Protein AF-A0AAW1L5I7-F1 (afdb_monomer_lite)

Structure (mmCIF, N/CA/C/O backbone):
data_AF-A0AAW1L5I7-F1
#
_entry.id   AF-A0AAW1L5I7-F1
#
loop_
_atom_site.group_PDB
_atom_site.id
_atom_site.type_symbol
_atom_site.label_atom_id
_atom_site.label_alt_id
_atom_site.label_comp_id
_atom_site.label_asym_id
_atom_site.label_entity_id
_atom_site.label_seq_id
_atom_site.pdbx_PDB_ins_code
_atom_site.Cartn_x
_atom_site.Cartn_y
_atom_site.Cartn_z
_atom_site.occupancy
_atom_site.B_iso_or_equiv
_atom_site.auth_seq_id
_atom_site.auth_comp_id
_atom_site.auth_asym_id
_atom_site.auth_atom_id
_atom_site.pdbx_PDB_model_num
ATOM 1 N N . MET A 1 1 ? 17.742 6.644 -29.472 1.00 55.00 1 MET A N 1
ATOM 2 C CA . MET A 1 1 ? 16.909 7.026 -28.309 1.00 55.00 1 MET A CA 1
ATOM 3 C C . MET A 1 1 ? 16.082 5.802 -27.928 1.00 55.00 1 MET A C 1
ATOM 5 O O . MET A 1 1 ? 15.570 5.168 -28.842 1.00 55.00 1 MET A O 1
ATOM 9 N N . ARG A 1 2 ? 16.038 5.381 -26.654 1.00 72.94 2 ARG A N 1
ATOM 10 C CA . ARG A 1 2 ? 15.173 4.251 -26.253 1.00 72.94 2 ARG A CA 1
ATOM 11 C C . ARG A 1 2 ? 13.709 4.679 -26.380 1.00 72.94 2 ARG A C 1
ATOM 13 O O . ARG A 1 2 ? 13.406 5.834 -26.092 1.00 72.94 2 ARG A O 1
ATOM 20 N N . SER A 1 3 ? 12.834 3.776 -26.816 1.00 79.62 3 SER A N 1
ATOM 21 C CA . SER A 1 3 ? 11.393 4.026 -26.816 1.00 79.62 3 SER A CA 1
ATOM 22 C C . SER A 1 3 ? 10.909 4.258 -25.386 1.00 79.62 3 SER A C 1
ATOM 24 O O . SER A 1 3 ? 11.374 3.596 -24.454 1.00 79.62 3 SER A O 1
ATOM 26 N N . ALA A 1 4 ? 9.993 5.210 -25.214 1.00 89.06 4 ALA A N 1
ATOM 27 C CA . ALA A 1 4 ? 9.324 5.403 -23.937 1.00 89.06 4 ALA A CA 1
ATOM 28 C C . ALA A 1 4 ? 8.555 4.128 -23.558 1.00 89.06 4 ALA A C 1
ATOM 30 O O . ALA A 1 4 ? 7.997 3.455 -24.425 1.00 89.06 4 ALA A O 1
ATOM 31 N N . ILE A 1 5 ? 8.539 3.806 -22.266 1.00 91.81 5 ILE A N 1
ATOM 32 C CA . ILE A 1 5 ? 7.753 2.689 -21.732 1.00 91.81 5 ILE A CA 1
ATOM 33 C C . ILE A 1 5 ? 6.280 3.077 -21.838 1.00 91.81 5 ILE A C 1
ATOM 35 O O . ILE A 1 5 ? 5.898 4.171 -21.412 1.00 91.81 5 ILE A O 1
ATOM 39 N N . SER A 1 6 ? 5.458 2.200 -22.408 1.00 95.19 6 SER A N 1
ATOM 40 C CA . SER A 1 6 ? 4.041 2.493 -22.610 1.00 95.19 6 SER A CA 1
ATOM 41 C C . SER A 1 6 ? 3.288 2.607 -21.280 1.00 95.19 6 SER A C 1
ATOM 43 O O . SER A 1 6 ? 3.658 2.001 -20.273 1.00 95.19 6 SER A O 1
ATOM 45 N N . VAL A 1 7 ? 2.179 3.353 -21.272 1.00 95.25 7 VAL A N 1
ATOM 46 C CA . VAL A 1 7 ? 1.312 3.469 -20.083 1.00 95.25 7 VAL A CA 1
ATOM 47 C C . VAL A 1 7 ? 0.799 2.093 -19.636 1.00 95.25 7 VAL A C 1
ATOM 49 O O . VAL A 1 7 ? 0.745 1.818 -18.440 1.00 95.25 7 VAL A O 1
ATOM 52 N N . GLY A 1 8 ? 0.494 1.205 -20.589 1.00 96.25 8 GLY A N 1
ATOM 53 C CA . GLY A 1 8 ? 0.064 -0.165 -20.303 1.00 96.25 8 GLY A CA 1
ATOM 54 C C . GLY A 1 8 ? 1.132 -0.988 -19.580 1.00 96.25 8 GLY A C 1
ATOM 55 O O . GLY A 1 8 ? 0.829 -1.645 -18.588 1.00 96.25 8 GLY A O 1
ATOM 56 N N . GLU A 1 9 ? 2.394 -0.906 -20.008 1.00 95.75 9 GLU A N 1
ATOM 57 C CA . GLU A 1 9 ? 3.507 -1.594 -19.336 1.00 95.75 9 GLU A CA 1
ATOM 58 C C . GLU A 1 9 ? 3.766 -1.037 -17.934 1.00 95.75 9 GLU A C 1
ATOM 60 O O . GLU A 1 9 ? 4.005 -1.805 -17.001 1.00 95.75 9 GLU A O 1
ATOM 65 N N . ARG A 1 10 ? 3.670 0.289 -17.765 1.00 97.12 10 ARG A N 1
ATOM 66 C CA . ARG A 1 10 ? 3.803 0.958 -16.460 1.00 97.12 10 ARG A CA 1
ATOM 67 C C . ARG A 1 10 ? 2.731 0.496 -15.472 1.00 97.12 10 ARG A C 1
ATOM 69 O O . ARG A 1 10 ? 3.030 0.200 -14.314 1.00 97.12 10 ARG A O 1
ATOM 76 N N . LEU A 1 11 ? 1.490 0.376 -15.940 1.00 97.25 11 LEU A N 1
ATOM 77 C CA . LEU A 1 11 ? 0.401 -0.162 -15.134 1.00 97.25 11 LEU A CA 1
ATOM 78 C C . LEU A 1 11 ? 0.628 -1.647 -14.817 1.00 97.25 11 LEU A C 1
ATOM 80 O O . LEU A 1 11 ? 0.512 -2.047 -13.662 1.00 97.25 11 LEU A O 1
ATOM 84 N N . ALA A 1 12 ? 1.015 -2.455 -15.807 1.00 97.25 12 ALA A N 1
ATOM 85 C CA . ALA A 1 12 ? 1.231 -3.890 -15.632 1.00 97.25 12 ALA A CA 1
ATOM 86 C C . ALA A 1 12 ? 2.331 -4.210 -14.606 1.00 97.25 12 ALA A C 1
ATOM 88 O O . ALA A 1 12 ? 2.128 -5.070 -13.745 1.00 97.25 12 ALA A O 1
ATOM 89 N N . VAL A 1 13 ? 3.473 -3.507 -14.646 1.00 97.25 13 VAL A N 1
ATOM 90 C CA . VAL A 1 13 ? 4.545 -3.704 -13.653 1.00 97.25 13 VAL A CA 1
A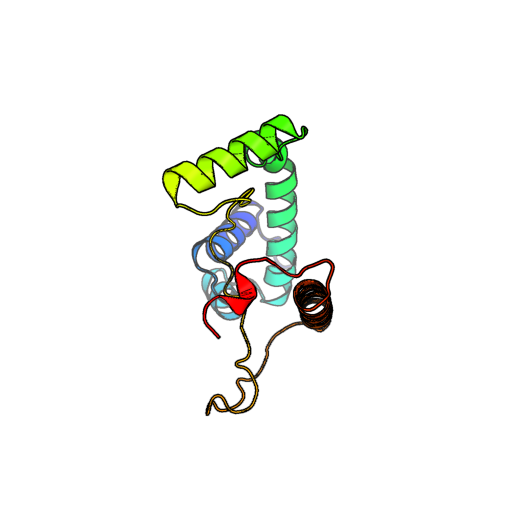TOM 91 C C . VAL A 1 13 ? 4.096 -3.299 -12.249 1.00 97.25 13 VAL A C 1
ATOM 93 O O . VAL A 1 13 ? 4.412 -3.995 -11.285 1.00 97.25 13 VAL A O 1
ATOM 96 N N . THR A 1 14 ? 3.300 -2.233 -12.135 1.00 97.19 14 THR A N 1
ATOM 97 C CA . THR A 1 14 ? 2.762 -1.758 -10.853 1.00 97.19 14 THR A CA 1
ATOM 98 C C . THR A 1 14 ? 1.775 -2.758 -10.262 1.00 97.19 14 THR A C 1
ATOM 100 O O . THR A 1 14 ? 1.922 -3.159 -9.112 1.00 97.19 14 THR A O 1
ATOM 103 N N . LEU A 1 15 ? 0.815 -3.242 -11.053 1.00 96.56 15 LEU A N 1
ATOM 104 C CA . LEU A 1 15 ? -0.140 -4.256 -10.603 1.00 96.56 15 LEU A CA 1
ATOM 105 C C . LEU A 1 15 ? 0.560 -5.563 -10.225 1.00 96.56 15 LEU A C 1
ATOM 107 O O . LEU A 1 15 ? 0.215 -6.175 -9.216 1.00 96.56 15 LEU A O 1
ATOM 111 N N . ARG A 1 16 ? 1.581 -5.974 -10.990 1.00 96.81 16 ARG A N 1
ATOM 112 C CA . ARG A 1 16 ? 2.385 -7.150 -10.647 1.00 96.81 16 ARG A CA 1
ATOM 113 C C . ARG A 1 16 ? 3.100 -6.968 -9.310 1.00 96.81 16 ARG A C 1
ATOM 115 O O . ARG A 1 16 ? 3.094 -7.898 -8.512 1.00 96.81 16 ARG A O 1
ATOM 122 N N . PHE A 1 17 ? 3.684 -5.796 -9.064 1.00 95.50 17 PHE A N 1
ATOM 123 C CA . PHE A 1 17 ? 4.311 -5.475 -7.784 1.00 95.50 17 PHE A CA 1
ATOM 124 C C . PHE A 1 17 ? 3.310 -5.546 -6.626 1.00 95.50 17 PHE A C 1
ATOM 126 O O . PHE A 1 17 ? 3.570 -6.243 -5.650 1.00 95.50 17 PHE A O 1
ATOM 133 N N . LEU A 1 18 ? 2.156 -4.884 -6.755 1.00 93.19 18 LEU A N 1
ATOM 134 C CA . LEU A 1 18 ? 1.127 -4.841 -5.711 1.00 93.19 18 LEU A CA 1
ATOM 135 C C . LEU A 1 18 ? 0.548 -6.227 -5.398 1.00 93.19 18 LEU A C 1
ATOM 137 O O . LEU A 1 18 ? 0.317 -6.543 -4.237 1.00 93.19 18 LEU A O 1
ATOM 141 N N . ALA A 1 19 ? 0.347 -7.067 -6.415 1.00 93.12 19 ALA A N 1
ATOM 142 C CA . ALA A 1 19 ? -0.253 -8.386 -6.239 1.00 93.12 19 ALA A CA 1
ATOM 143 C C . ALA A 1 19 ? 0.682 -9.416 -5.581 1.00 93.12 19 ALA A C 1
ATOM 145 O O . ALA A 1 19 ? 0.196 -10.349 -4.948 1.00 93.12 19 ALA A O 1
ATOM 146 N N . SER A 1 20 ? 2.005 -9.303 -5.759 1.00 90.75 20 SER A N 1
ATOM 147 C CA . SER A 1 20 ? 2.951 -10.329 -5.289 1.00 90.75 20 SER A CA 1
ATOM 148 C C . SER A 1 20 ? 4.016 -9.842 -4.308 1.00 90.75 20 SER A C 1
ATOM 150 O O . SER A 1 20 ? 4.752 -10.674 -3.784 1.00 90.75 20 SER A O 1
ATOM 152 N N . GLY A 1 21 ? 4.167 -8.531 -4.101 1.00 88.31 21 GLY A N 1
ATOM 153 C CA . GLY A 1 21 ? 5.244 -7.962 -3.282 1.00 88.31 21 GLY A CA 1
ATOM 154 C C . GLY A 1 21 ? 6.650 -8.277 -3.812 1.00 88.31 21 GLY A C 1
ATOM 155 O O . GLY A 1 21 ? 7.597 -8.381 -3.035 1.00 88.31 21 GLY A O 1
ATOM 156 N N . ASP A 1 22 ? 6.791 -8.491 -5.126 1.00 90.00 22 ASP A N 1
ATOM 157 C CA . ASP A 1 22 ? 8.064 -8.912 -5.722 1.00 90.00 22 ASP A CA 1
ATOM 158 C C . ASP A 1 22 ? 9.116 -7.793 -5.646 1.00 90.00 22 ASP A C 1
ATOM 160 O O . ASP A 1 22 ? 8.815 -6.601 -5.648 1.00 90.00 22 ASP A O 1
ATOM 164 N N . SER A 1 23 ? 10.390 -8.166 -5.617 1.00 93.56 23 SER A N 1
ATOM 165 C CA . SER A 1 23 ? 11.480 -7.197 -5.607 1.00 93.56 23 SER A CA 1
ATOM 166 C C . SER A 1 23 ? 11.598 -6.468 -6.950 1.00 93.56 23 SER A C 1
ATOM 168 O O . SER A 1 23 ? 11.459 -7.063 -8.023 1.00 93.56 23 SER A O 1
ATOM 170 N N . TYR A 1 24 ? 12.018 -5.198 -6.924 1.00 94.44 24 TYR A N 1
ATOM 171 C CA . TYR A 1 24 ? 12.321 -4.443 -8.152 1.00 94.44 24 TYR A CA 1
ATOM 172 C C . TYR A 1 24 ? 13.368 -5.138 -9.028 1.00 94.44 24 TYR A C 1
ATOM 174 O O . TYR A 1 24 ? 13.371 -4.984 -10.247 1.00 94.44 24 TYR A O 1
ATOM 182 N N . ARG A 1 25 ? 14.263 -5.932 -8.423 1.00 95.00 25 ARG A N 1
ATOM 183 C CA . ARG A 1 25 ? 15.252 -6.724 -9.159 1.00 95.00 25 ARG A CA 1
ATOM 184 C C . ARG A 1 25 ? 14.599 -7.799 -10.018 1.00 95.00 25 ARG A C 1
ATOM 186 O O . ARG A 1 25 ? 14.953 -7.906 -11.186 1.00 95.00 25 ARG A O 1
ATOM 193 N N . SER A 1 26 ? 13.671 -8.561 -9.455 1.00 95.12 26 SER A N 1
ATOM 194 C CA . SER A 1 26 ? 12.928 -9.585 -10.194 1.00 95.12 26 SER A CA 1
ATOM 195 C C . SER A 1 26 ? 12.080 -8.955 -11.301 1.00 95.12 26 SER A C 1
ATOM 197 O O . SER A 1 26 ? 12.195 -9.335 -12.468 1.00 95.12 26 SER A O 1
ATOM 199 N N . LEU A 1 27 ? 11.338 -7.891 -10.973 1.00 95.69 27 LEU A N 1
ATOM 200 C CA . LEU A 1 27 ? 10.520 -7.154 -11.941 1.00 95.69 27 LEU A CA 1
ATOM 201 C C . LEU A 1 27 ? 11.347 -6.584 -13.097 1.00 95.69 27 LEU A C 1
ATOM 203 O O . LEU A 1 27 ? 10.896 -6.591 -14.241 1.00 95.69 27 LEU A O 1
ATOM 207 N N . SER A 1 28 ? 12.580 -6.152 -12.822 1.00 96.44 28 SER A N 1
ATOM 208 C CA . SER A 1 28 ? 13.498 -5.664 -13.849 1.00 96.44 28 SER A CA 1
ATOM 209 C C . SER A 1 28 ? 13.841 -6.730 -14.890 1.00 96.44 28 SER A C 1
ATOM 211 O O . SER A 1 28 ? 13.889 -6.429 -16.083 1.00 96.44 28 SER A O 1
ATOM 213 N N . TYR A 1 29 ? 14.019 -7.986 -14.471 1.00 96.06 29 TYR A N 1
ATOM 214 C CA . TYR A 1 29 ? 14.230 -9.094 -15.404 1.00 96.06 29 TYR A CA 1
ATOM 215 C C . TYR A 1 29 ? 12.954 -9.471 -16.161 1.00 96.06 29 TYR A C 1
ATOM 217 O O . TYR A 1 29 ? 13.036 -9.766 -17.353 1.00 96.06 29 TYR A O 1
ATOM 225 N N . LEU A 1 30 ? 11.797 -9.433 -15.493 1.00 95.56 30 LEU A N 1
ATOM 226 C CA . LEU A 1 30 ? 10.509 -9.824 -16.069 1.00 95.56 30 LEU A CA 1
ATOM 227 C C . LEU A 1 30 ? 10.034 -8.842 -17.150 1.00 95.56 30 LEU A C 1
ATOM 229 O O . LEU A 1 30 ? 9.720 -9.253 -18.262 1.00 95.56 30 LEU A O 1
ATOM 233 N N . PHE A 1 31 ? 10.030 -7.546 -16.836 1.00 94.00 31 PHE A N 1
ATOM 234 C CA . PHE A 1 31 ? 9.536 -6.489 -17.724 1.00 94.00 31 PHE A CA 1
ATOM 235 C C . PHE A 1 31 ? 10.635 -5.851 -18.582 1.00 94.00 31 PHE A C 1
ATOM 237 O O . PHE A 1 31 ? 10.345 -5.007 -19.420 1.00 94.00 31 PHE A O 1
ATOM 244 N N . ARG A 1 32 ? 11.906 -6.234 -18.383 1.00 94.88 32 ARG A N 1
ATOM 245 C CA . ARG A 1 32 ? 13.078 -5.650 -19.070 1.00 94.88 32 ARG A CA 1
ATOM 246 C C . ARG A 1 32 ? 13.230 -4.136 -18.854 1.00 94.88 32 ARG A C 1
ATOM 248 O O . ARG A 1 32 ? 13.849 -3.447 -19.664 1.00 94.88 32 ARG A O 1
ATOM 255 N N . ILE A 1 33 ? 12.731 -3.632 -17.725 1.00 94.81 33 ILE A N 1
ATOM 256 C CA . ILE A 1 33 ? 12.831 -2.226 -17.310 1.00 94.81 33 ILE A CA 1
ATOM 257 C C . ILE A 1 33 ? 13.917 -2.097 -16.227 1.00 94.81 33 ILE A C 1
ATOM 259 O O . ILE A 1 33 ? 13.956 -2.919 -15.311 1.00 94.81 33 ILE A O 1
ATOM 263 N N . PRO A 1 34 ? 14.817 -1.097 -16.269 1.00 95.50 34 PRO A N 1
ATOM 264 C CA . PRO A 1 34 ? 15.796 -0.881 -15.202 1.00 95.50 34 PRO A CA 1
ATOM 265 C C . PRO A 1 34 ? 15.141 -0.651 -13.834 1.00 95.50 34 PRO A C 1
ATOM 267 O O . PRO A 1 34 ? 14.114 0.016 -13.734 1.00 95.50 34 PRO A O 1
ATOM 270 N N . ARG A 1 35 ? 15.772 -1.145 -12.760 1.00 96.38 35 ARG A N 1
ATOM 271 C CA . ARG A 1 35 ? 15.268 -1.001 -11.378 1.00 96.38 35 ARG A CA 1
ATOM 272 C C . ARG A 1 35 ? 14.987 0.451 -10.989 1.00 96.38 35 ARG A C 1
ATOM 274 O O . ARG A 1 35 ? 13.992 0.699 -10.327 1.00 96.38 35 ARG A O 1
ATOM 281 N N . GLN A 1 36 ? 15.849 1.372 -11.416 1.00 96.00 36 GLN A N 1
ATOM 282 C CA . GLN A 1 36 ? 15.718 2.809 -11.165 1.00 96.00 36 GLN A CA 1
ATOM 283 C C . GLN A 1 36 ? 14.427 3.365 -11.774 1.00 96.00 36 GLN A C 1
ATOM 285 O O . GLN A 1 36 ? 13.678 4.080 -11.123 1.00 96.00 36 GLN A O 1
ATOM 290 N N . THR A 1 37 ? 14.112 2.963 -13.003 1.00 95.75 37 THR A N 1
ATOM 291 C CA . THR A 1 37 ? 12.880 3.389 -13.667 1.00 95.75 37 THR A CA 1
ATOM 292 C C . THR A 1 37 ? 11.653 2.738 -13.028 1.00 95.75 37 THR A C 1
ATOM 294 O O . THR A 1 37 ? 10.637 3.394 -12.851 1.00 95.75 37 THR A O 1
ATOM 297 N N . ILE A 1 38 ? 11.739 1.467 -12.615 1.00 96.38 38 ILE A N 1
ATOM 298 C CA . ILE A 1 38 ? 10.654 0.801 -11.871 1.00 96.38 38 ILE A CA 1
ATOM 299 C C . ILE A 1 38 ? 10.369 1.521 -10.545 1.00 96.38 38 ILE A C 1
ATOM 301 O O . ILE A 1 38 ? 9.202 1.698 -10.199 1.00 96.38 38 ILE A O 1
ATOM 305 N N . SER A 1 39 ? 11.408 1.964 -9.824 1.00 96.31 39 SER A N 1
ATOM 306 C CA . SER A 1 39 ? 11.236 2.681 -8.555 1.00 96.31 39 SER A CA 1
ATOM 307 C C . SER A 1 39 ? 10.564 4.046 -8.696 1.00 96.31 39 SER A C 1
ATOM 309 O O . SER A 1 39 ? 10.037 4.536 -7.707 1.00 96.31 39 SER A O 1
ATOM 311 N N . GLU A 1 40 ? 10.553 4.634 -9.893 1.00 96.69 40 GLU A N 1
ATOM 312 C CA . GLU A 1 40 ? 9.808 5.864 -10.202 1.00 96.69 40 GLU A CA 1
ATOM 313 C C . GLU A 1 40 ? 8.393 5.540 -10.708 1.00 96.69 40 GLU A C 1
ATOM 315 O O . GLU A 1 40 ? 7.411 6.115 -10.246 1.00 96.69 40 GLU A O 1
ATOM 320 N N . ILE A 1 41 ? 8.268 4.549 -11.603 1.00 96.75 41 ILE A N 1
ATOM 321 C CA . ILE A 1 41 ? 6.987 4.142 -12.197 1.00 96.75 41 ILE A CA 1
ATOM 322 C C . ILE A 1 41 ? 5.975 3.716 -11.133 1.00 96.75 41 ILE A C 1
ATOM 324 O O . ILE A 1 41 ? 4.820 4.133 -11.205 1.00 96.75 41 ILE A O 1
ATOM 328 N N . ILE A 1 42 ? 6.385 2.865 -10.187 1.00 96.38 42 ILE A N 1
ATOM 329 C CA . ILE A 1 42 ? 5.457 2.257 -9.225 1.00 96.38 42 ILE A CA 1
ATOM 330 C C . ILE A 1 42 ? 4.790 3.327 -8.346 1.00 96.38 42 ILE A C 1
ATOM 332 O O . ILE A 1 42 ? 3.559 3.367 -8.338 1.00 96.38 42 ILE A O 1
ATOM 336 N N . PRO A 1 43 ? 5.526 4.223 -7.654 1.00 96.88 43 PRO A N 1
ATOM 337 C CA . PRO A 1 43 ? 4.908 5.296 -6.877 1.00 96.88 43 PRO A CA 1
ATOM 338 C C . PRO A 1 43 ? 4.008 6.209 -7.714 1.00 96.88 43 PRO A C 1
ATOM 340 O O . PRO A 1 43 ? 2.899 6.513 -7.284 1.00 96.88 43 PRO A O 1
ATOM 343 N N . GLU A 1 44 ? 4.435 6.599 -8.920 1.00 97.19 44 GLU A N 1
ATOM 344 C CA . GLU A 1 44 ? 3.635 7.456 -9.808 1.00 97.19 44 GLU A CA 1
ATOM 345 C C . GLU A 1 44 ? 2.307 6.797 -10.207 1.00 97.19 44 GLU A C 1
ATOM 347 O O . GLU A 1 44 ? 1.250 7.433 -10.182 1.00 97.19 44 GLU A O 1
ATOM 352 N N . CYS A 1 45 ? 2.339 5.508 -10.554 1.00 97.06 45 CYS A N 1
ATOM 353 C CA . CYS A 1 45 ? 1.136 4.754 -10.885 1.00 97.06 45 CYS A CA 1
ATOM 354 C C . CYS A 1 45 ? 0.237 4.548 -9.658 1.00 97.06 45 CYS A C 1
ATOM 356 O O . CYS A 1 45 ? -0.976 4.711 -9.776 1.00 97.06 45 CYS A O 1
ATOM 358 N N . CYS A 1 46 ? 0.802 4.237 -8.488 1.00 96.25 46 CYS A N 1
ATOM 359 C CA . CYS A 1 46 ? 0.043 4.116 -7.242 1.00 96.25 46 CYS A CA 1
ATOM 360 C C . CYS A 1 46 ? -0.664 5.427 -6.875 1.00 96.25 46 CYS A C 1
ATOM 362 O O . CYS A 1 46 ? -1.841 5.402 -6.527 1.00 96.25 46 CYS A O 1
ATOM 364 N N . GLU A 1 47 ? 0.015 6.566 -7.010 1.00 96.00 47 GLU A N 1
ATOM 365 C CA . GLU A 1 47 ? -0.559 7.890 -6.757 1.00 96.00 47 GLU A CA 1
ATOM 366 C C . GLU A 1 47 ? -1.726 8.195 -7.709 1.00 96.00 47 GLU A C 1
ATOM 368 O O . GLU A 1 47 ? -2.771 8.699 -7.292 1.00 96.00 47 GLU A O 1
ATOM 373 N N . ALA A 1 48 ? -1.583 7.855 -8.993 1.00 95.88 48 ALA A N 1
ATOM 374 C CA . ALA A 1 48 ? -2.654 8.017 -9.972 1.00 95.88 48 ALA A CA 1
ATOM 375 C C . ALA A 1 48 ? -3.867 7.126 -9.653 1.00 95.88 48 ALA A C 1
ATOM 377 O O . ALA A 1 48 ? -5.005 7.597 -9.696 1.00 95.88 48 ALA A O 1
ATOM 378 N N . ILE A 1 49 ? -3.629 5.861 -9.290 1.00 94.75 49 ILE A N 1
ATOM 379 C CA . ILE A 1 49 ? -4.679 4.921 -8.871 1.00 94.75 49 ILE A CA 1
ATOM 380 C C . ILE A 1 49 ? -5.391 5.452 -7.624 1.00 94.75 49 ILE A C 1
ATOM 382 O O . ILE A 1 49 ? -6.619 5.498 -7.594 1.00 94.75 49 ILE A O 1
ATOM 386 N N . TYR A 1 50 ? -4.637 5.903 -6.621 1.00 93.62 50 TYR A N 1
ATOM 387 C CA . TYR A 1 50 ? -5.185 6.455 -5.387 1.00 93.62 50 TYR A CA 1
ATOM 388 C C . TYR A 1 50 ? -6.080 7.665 -5.660 1.00 93.62 50 TYR A C 1
ATOM 390 O O . TYR A 1 50 ? -7.225 7.688 -5.219 1.00 93.62 50 TYR A O 1
ATOM 398 N N . LYS A 1 51 ? -5.615 8.642 -6.448 1.00 94.00 51 LYS A N 1
ATOM 399 C CA . LYS A 1 51 ? -6.408 9.838 -6.783 1.00 94.00 51 LYS A CA 1
ATOM 400 C C . LYS A 1 51 ? -7.735 9.514 -7.462 1.00 94.00 51 LYS A C 1
ATOM 402 O O . LYS A 1 51 ? -8.714 10.212 -7.219 1.00 94.00 51 LYS A O 1
ATOM 407 N N . LEU A 1 52 ? -7.762 8.480 -8.301 1.00 93.62 52 LEU A N 1
ATOM 408 C CA . LEU A 1 52 ? -8.965 8.075 -9.025 1.00 93.62 52 LEU A CA 1
ATOM 409 C C . LEU A 1 52 ? -9.916 7.240 -8.163 1.00 93.62 52 LEU A C 1
ATOM 411 O O . LEU A 1 52 ? -11.120 7.455 -8.219 1.00 93.62 52 LEU A O 1
ATOM 415 N N . LEU A 1 53 ? -9.391 6.304 -7.369 1.00 92.81 53 LEU A N 1
ATOM 416 C CA . LEU A 1 53 ? -10.210 5.312 -6.665 1.00 92.81 53 LEU A CA 1
ATOM 417 C C . LEU A 1 53 ? -10.541 5.683 -5.218 1.00 92.81 53 LEU A C 1
ATOM 419 O O . LEU A 1 53 ? -11.507 5.155 -4.674 1.00 92.81 53 LEU A O 1
ATOM 423 N N . LYS A 1 54 ? -9.783 6.587 -4.581 1.00 89.94 54 LYS A N 1
ATOM 424 C CA . LYS A 1 54 ? -9.972 6.943 -3.163 1.00 89.94 54 LYS A CA 1
ATOM 425 C C . LYS A 1 54 ? -11.420 7.308 -2.851 1.00 89.94 54 LYS A C 1
ATOM 427 O O . LYS A 1 54 ? -11.952 6.855 -1.848 1.00 89.94 54 LYS A O 1
ATOM 432 N N . ARG A 1 55 ? -12.050 8.125 -3.697 1.00 86.88 55 ARG A N 1
ATOM 433 C CA . ARG A 1 55 ? -13.408 8.615 -3.439 1.00 86.88 55 ARG A CA 1
ATOM 434 C C . ARG A 1 55 ? -14.442 7.489 -3.442 1.00 86.88 55 ARG A C 1
ATOM 436 O O . ARG A 1 55 ? -15.354 7.529 -2.635 1.00 86.88 55 ARG A O 1
ATOM 443 N N . ASP A 1 56 ? -14.289 6.519 -4.335 1.00 89.81 56 ASP A N 1
ATOM 444 C CA . ASP A 1 56 ? -15.312 5.498 -4.560 1.00 89.81 56 ASP A CA 1
ATOM 445 C C . ASP A 1 56 ? -15.093 4.245 -3.681 1.00 89.81 56 ASP A C 1
ATOM 447 O O . ASP A 1 56 ? -16.025 3.474 -3.477 1.00 89.81 56 ASP A O 1
ATOM 451 N N . TYR A 1 57 ? -13.874 4.031 -3.157 1.00 86.38 57 TYR A N 1
ATOM 452 C CA . TYR A 1 57 ? -13.503 2.806 -2.423 1.00 86.38 57 TYR A CA 1
ATOM 453 C C . TYR A 1 57 ? -12.872 3.030 -1.039 1.00 86.38 57 TYR A C 1
ATOM 455 O O . TYR A 1 57 ? -12.704 2.068 -0.293 1.00 86.38 57 TYR A O 1
ATOM 463 N N . MET A 1 58 ? -12.482 4.258 -0.684 1.00 81.69 58 MET A N 1
ATOM 464 C CA . MET A 1 58 ? -11.864 4.589 0.610 1.00 81.69 58 MET A CA 1
ATOM 465 C C . MET A 1 58 ? -12.651 5.698 1.313 1.00 81.69 58 MET A C 1
ATOM 467 O O . MET A 1 58 ? -12.138 6.794 1.554 1.00 81.69 58 MET A O 1
ATOM 471 N N . GLU A 1 59 ? -13.909 5.411 1.642 1.00 79.56 59 GLU A N 1
ATOM 472 C CA . GLU A 1 59 ? -14.698 6.280 2.510 1.00 79.56 59 GLU A CA 1
ATOM 473 C C . GLU A 1 59 ? -14.199 6.162 3.952 1.00 79.56 59 GLU A C 1
ATOM 475 O O . GLU A 1 59 ? -14.166 5.081 4.541 1.00 79.56 59 GLU A O 1
ATOM 480 N N . VAL A 1 60 ? -13.785 7.295 4.516 1.00 81.75 60 VAL A N 1
ATOM 481 C CA . VAL A 1 60 ? -13.441 7.399 5.934 1.00 81.75 60 VAL A CA 1
ATOM 482 C C . VAL A 1 60 ? -14.684 7.892 6.670 1.00 81.75 60 VAL A C 1
ATOM 484 O O . VAL A 1 60 ? -15.266 8.892 6.235 1.00 81.75 60 VAL A O 1
ATOM 487 N N . PRO A 1 61 ? -15.094 7.237 7.768 1.00 84.81 61 PRO A N 1
ATOM 488 C CA . PRO A 1 61 ? -16.212 7.704 8.574 1.00 84.81 61 PRO A CA 1
ATOM 489 C C . PRO A 1 61 ? -15.997 9.160 9.003 1.00 84.81 61 PRO A C 1
ATOM 491 O O . PRO A 1 61 ? -14.942 9.528 9.520 1.00 84.81 61 PRO A O 1
ATOM 494 N N . SER A 1 62 ? -16.993 10.005 8.747 1.00 84.25 62 SER A N 1
ATOM 495 C CA . SER A 1 62 ? -16.893 11.457 8.936 1.00 84.25 62 SER A CA 1
ATOM 496 C C . SER A 1 62 ? -17.549 11.964 10.220 1.00 84.25 62 SER A C 1
ATOM 498 O O . SER A 1 62 ? -17.344 13.123 10.576 1.00 84.25 62 SER A O 1
ATOM 500 N N . SER A 1 63 ? -18.312 11.120 10.920 1.00 90.12 63 SER A N 1
ATOM 501 C CA . SER A 1 63 ? -19.011 11.472 12.158 1.00 90.12 63 SER A CA 1
ATOM 502 C C . SER A 1 63 ? -18.736 10.466 13.271 1.00 90.12 63 SER A C 1
ATOM 504 O O . SER A 1 63 ? -18.414 9.302 13.014 1.00 90.12 63 SER A O 1
ATOM 506 N N . GLU A 1 64 ? -18.866 10.927 14.514 1.00 89.69 64 GLU A N 1
ATOM 507 C CA . GLU A 1 64 ? -18.674 10.113 15.716 1.00 89.69 64 GLU A CA 1
ATOM 508 C C . GLU A 1 64 ? -19.628 8.911 15.741 1.00 89.69 64 GLU A C 1
ATOM 510 O O . GLU A 1 64 ? -19.229 7.806 16.097 1.00 89.69 64 GLU A O 1
ATOM 515 N N . GLU A 1 65 ? -20.863 9.086 15.272 1.00 91.25 65 GLU A N 1
ATOM 516 C CA . GLU A 1 65 ? -21.862 8.019 15.198 1.00 91.25 65 GLU A CA 1
ATOM 517 C C . GLU A 1 65 ? -21.419 6.891 14.261 1.00 91.25 65 GLU A C 1
ATOM 519 O O . GLU A 1 65 ? -21.541 5.718 14.612 1.00 91.25 65 GLU A O 1
ATOM 524 N N . CYS A 1 66 ? -20.851 7.224 13.096 1.00 89.50 66 CYS A N 1
ATOM 525 C CA . CYS A 1 66 ? -20.327 6.219 12.171 1.00 89.50 66 CYS A CA 1
ATOM 526 C C . CYS A 1 66 ? -19.143 5.454 12.782 1.00 89.50 66 CYS A C 1
ATOM 528 O O . CYS A 1 66 ? -19.044 4.238 12.616 1.00 89.50 66 CYS A O 1
ATOM 530 N N . TRP A 1 67 ? -18.264 6.139 13.521 1.00 90.25 67 TRP A N 1
ATOM 531 C CA . TRP A 1 67 ? -17.157 5.497 14.236 1.00 90.25 67 TRP A CA 1
ATOM 532 C C . TRP A 1 67 ? -17.644 4.571 15.355 1.00 90.25 67 TRP A C 1
ATOM 534 O O . TRP A 1 67 ? -17.159 3.443 15.479 1.00 90.25 67 TRP A O 1
ATOM 544 N N . ASN A 1 68 ? -18.637 5.012 16.129 1.00 91.38 68 ASN A N 1
ATOM 545 C CA . ASN A 1 68 ? -19.257 4.213 17.182 1.00 91.38 68 ASN A CA 1
ATOM 546 C C . ASN A 1 68 ? -19.929 2.961 16.610 1.00 91.38 68 ASN A C 1
ATOM 548 O O . ASN A 1 68 ? -19.733 1.872 17.147 1.00 91.38 68 ASN A O 1
ATOM 552 N N . GLN A 1 69 ? -20.623 3.082 15.474 1.00 91.81 69 GLN A N 1
ATOM 553 C CA . GLN A 1 69 ? -21.234 1.938 14.800 1.00 91.81 69 GLN A CA 1
ATOM 554 C C . GLN A 1 69 ? -20.193 0.893 14.383 1.00 91.81 69 GLN A C 1
ATOM 556 O O . GLN A 1 69 ? -20.410 -0.302 14.571 1.00 91.81 69 GLN A O 1
ATOM 561 N N . ILE A 1 70 ? -19.042 1.321 13.853 1.00 90.56 70 ILE A N 1
ATOM 562 C CA . ILE A 1 70 ? -17.960 0.399 13.483 1.00 90.56 70 ILE A CA 1
ATOM 563 C C . ILE A 1 70 ? -17.401 -0.301 14.728 1.00 90.56 70 ILE A C 1
ATOM 565 O O . ILE A 1 70 ? -17.249 -1.521 14.726 1.00 90.56 70 ILE A O 1
ATOM 569 N N . SER A 1 71 ? -17.158 0.441 15.811 1.00 91.75 71 SER A N 1
ATOM 570 C CA . SER A 1 71 ? -16.704 -0.119 17.093 1.00 91.75 71 SER A CA 1
ATOM 571 C C . SER A 1 71 ? -17.668 -1.171 17.652 1.00 91.75 71 SER A C 1
ATOM 573 O O . SER A 1 71 ? -17.243 -2.247 18.089 1.00 91.75 71 SER A O 1
ATOM 575 N N . GLU A 1 72 ? -18.973 -0.903 17.597 1.00 93.06 72 GLU A N 1
ATOM 576 C CA . GLU A 1 72 ? -20.001 -1.859 18.008 1.00 93.06 72 GLU A CA 1
ATOM 577 C C . GLU A 1 72 ? -20.018 -3.104 17.121 1.00 93.06 72 GLU A C 1
ATOM 579 O O . GLU A 1 72 ? -20.074 -4.226 17.629 1.00 93.06 72 GLU A O 1
ATOM 584 N N . ASP A 1 73 ? -19.898 -2.932 15.808 1.00 92.81 73 ASP A N 1
ATOM 585 C CA . ASP A 1 73 ? -19.788 -4.028 14.851 1.00 92.81 73 ASP A CA 1
ATOM 586 C C . ASP A 1 73 ? -18.590 -4.932 15.158 1.00 92.81 73 ASP A C 1
ATOM 588 O O . ASP A 1 73 ? -18.725 -6.162 15.176 1.00 92.81 73 ASP A O 1
ATOM 592 N N . PHE A 1 74 ? -17.429 -4.338 15.449 1.00 91.56 74 PHE A N 1
ATOM 593 C CA . PHE A 1 74 ? -16.230 -5.091 15.799 1.00 91.56 74 PHE A CA 1
ATOM 594 C C . PHE A 1 74 ? -16.372 -5.838 17.127 1.00 91.56 74 PHE A C 1
ATOM 596 O O . PHE A 1 74 ? -15.979 -7.006 17.242 1.00 91.56 74 PHE A O 1
ATOM 603 N N . LYS A 1 75 ? -16.982 -5.193 18.123 1.00 88.75 75 LYS A N 1
ATOM 604 C CA . LYS A 1 75 ? -17.310 -5.812 19.408 1.00 88.75 75 LYS A CA 1
ATOM 605 C C . LYS A 1 75 ? -18.251 -7.003 19.226 1.00 88.75 75 LYS A C 1
ATOM 607 O O . LYS A 1 75 ? -17.993 -8.064 19.784 1.00 88.75 75 LYS A O 1
ATOM 612 N N . ASN A 1 76 ? -19.305 -6.860 18.429 1.00 92.19 76 ASN A N 1
ATOM 613 C CA . ASN A 1 76 ? -20.321 -7.897 18.262 1.00 92.19 76 ASN A CA 1
ATOM 614 C C . ASN A 1 76 ? -19.817 -9.094 17.444 1.00 92.19 76 ASN A C 1
ATOM 616 O O . ASN A 1 76 ? -20.157 -10.234 17.755 1.00 92.19 76 ASN A O 1
ATOM 620 N N . LYS A 1 77 ? -18.999 -8.855 16.411 1.00 91.94 77 LYS A N 1
ATOM 621 C CA . LYS A 1 77 ? -18.495 -9.913 15.519 1.00 91.94 77 LYS A CA 1
ATOM 622 C C . LYS A 1 77 ? -17.245 -10.612 16.060 1.00 91.94 77 LYS A C 1
ATOM 624 O O . LYS A 1 77 ? -17.124 -11.825 15.909 1.00 91.94 77 LYS A O 1
ATOM 629 N N . TRP A 1 78 ? -16.325 -9.869 16.681 1.00 87.62 78 TRP A N 1
ATOM 630 C CA . TRP A 1 78 ? -14.998 -10.379 17.062 1.00 87.62 78 TRP A CA 1
ATOM 631 C C . TRP A 1 78 ? -14.630 -10.147 18.532 1.00 87.62 78 TRP A C 1
ATOM 633 O O . TRP A 1 78 ? -13.492 -10.409 18.916 1.00 87.62 78 TRP A O 1
ATOM 643 N N . ASN A 1 79 ? -15.557 -9.660 19.367 1.00 86.00 79 ASN A N 1
ATOM 644 C CA . ASN A 1 79 ? -15.293 -9.291 20.764 1.00 86.00 79 ASN A CA 1
ATOM 645 C C . ASN A 1 79 ? -14.100 -8.326 20.908 1.00 86.00 79 ASN A C 1
ATOM 647 O O . ASN A 1 79 ? -13.340 -8.388 21.875 1.00 86.00 79 ASN A O 1
ATOM 651 N N . CYS A 1 80 ? -13.933 -7.441 19.921 1.00 79.56 80 CYS A N 1
ATOM 652 C CA . CYS A 1 80 ? -12.881 -6.436 19.886 1.00 79.56 80 CYS A CA 1
ATOM 653 C C . CYS A 1 80 ? -13.506 -5.045 20.090 1.00 79.56 80 CYS A C 1
ATOM 655 O O . CYS A 1 80 ? -13.855 -4.379 19.116 1.00 79.56 80 CYS A O 1
ATOM 657 N N . PRO A 1 81 ? -13.747 -4.622 21.346 1.00 79.88 81 PRO A N 1
ATOM 658 C CA . PRO A 1 81 ? -14.308 -3.304 21.619 1.00 79.88 81 PRO A CA 1
ATOM 659 C C . PRO A 1 81 ? -13.318 -2.198 21.230 1.00 79.88 81 PRO A C 1
ATOM 661 O O . PRO A 1 81 ? -12.108 -2.381 21.354 1.00 79.88 81 PRO A O 1
ATOM 664 N N . ASN A 1 82 ? -13.839 -1.040 20.813 1.00 84.81 82 ASN A N 1
ATOM 665 C CA . ASN A 1 82 ? -13.077 0.151 20.405 1.00 84.81 82 ASN A CA 1
ATOM 666 C C . ASN A 1 82 ? -12.275 -0.005 19.102 1.00 84.81 82 ASN A C 1
ATOM 668 O O . ASN A 1 82 ? -11.529 0.901 18.732 1.00 84.81 82 ASN A O 1
ATOM 672 N N . ALA A 1 83 ? -12.423 -1.121 18.383 1.00 87.12 83 ALA A N 1
ATOM 673 C CA . ALA A 1 83 ? -11.817 -1.278 17.069 1.00 87.12 83 ALA A CA 1
ATOM 674 C C . ALA A 1 83 ? -12.632 -0.522 16.015 1.00 87.12 83 ALA A C 1
ATOM 676 O O . ALA A 1 83 ? -13.784 -0.837 15.744 1.00 87.12 83 ALA A O 1
ATOM 677 N N . ILE A 1 84 ? -12.003 0.474 15.401 1.00 87.88 84 ILE A N 1
ATOM 678 C CA . ILE A 1 84 ? -12.628 1.365 14.414 1.00 87.88 84 ILE A CA 1
ATOM 679 C C . ILE A 1 84 ? -12.281 1.002 12.964 1.00 87.88 84 ILE A C 1
ATOM 681 O O . ILE A 1 84 ? -12.629 1.711 12.024 1.00 87.88 84 ILE A O 1
ATOM 685 N N . GLY A 1 85 ? -11.575 -0.106 12.767 1.00 85.88 85 GLY A N 1
ATOM 686 C CA . GLY A 1 85 ? -11.150 -0.571 11.459 1.00 85.88 85 GLY A CA 1
ATOM 687 C C . GLY A 1 85 ? -10.094 -1.660 11.572 1.00 85.88 85 GLY A C 1
ATOM 688 O O . GLY A 1 85 ? -9.517 -1.891 12.634 1.00 85.88 85 GLY A O 1
ATOM 689 N N . ALA A 1 86 ? -9.834 -2.321 10.452 1.00 82.38 86 ALA A N 1
ATOM 690 C CA . ALA A 1 86 ? -8.759 -3.288 10.317 1.00 82.38 86 ALA A CA 1
ATOM 691 C C . ALA A 1 86 ? -7.977 -2.971 9.043 1.00 82.38 86 ALA A C 1
ATOM 693 O O . ALA A 1 86 ? -8.563 -2.767 7.981 1.00 82.38 86 ALA A O 1
ATOM 694 N N . LEU A 1 87 ? -6.653 -2.925 9.158 1.00 78.81 87 LEU A N 1
ATOM 695 C CA . LEU A 1 87 ? -5.752 -2.841 8.016 1.00 78.81 87 LEU A CA 1
ATOM 696 C C . LEU A 1 87 ? -5.187 -4.237 7.774 1.00 78.81 87 LEU A C 1
ATOM 698 O O . LEU A 1 87 ? -4.414 -4.740 8.589 1.00 78.81 87 LEU A O 1
ATOM 702 N N . ASP A 1 88 ? -5.588 -4.869 6.676 1.00 66.94 88 ASP A N 1
ATOM 703 C CA . ASP A 1 88 ? -5.044 -6.166 6.290 1.00 66.94 88 ASP A CA 1
ATOM 704 C C . ASP A 1 88 ? -3.662 -5.999 5.625 1.00 66.94 88 ASP A C 1
ATOM 706 O O . ASP A 1 88 ? -3.482 -5.195 4.710 1.00 66.94 88 ASP A O 1
ATOM 710 N N . GLY A 1 89 ? -2.679 -6.763 6.111 1.00 52.84 89 GLY A N 1
ATOM 711 C CA . GLY A 1 89 ? -1.451 -7.091 5.386 1.00 52.84 89 GLY A CA 1
ATOM 712 C C . GLY A 1 89 ? -0.342 -6.038 5.239 1.00 52.84 89 GLY A C 1
ATOM 713 O O . GLY A 1 89 ? 0.166 -5.857 4.135 1.00 52.84 89 GLY A O 1
ATOM 714 N N . LYS A 1 90 ? 0.178 -5.445 6.325 1.00 60.53 90 LYS A N 1
ATOM 715 C CA . LYS A 1 90 ? 1.602 -5.038 6.350 1.00 60.53 90 LYS A CA 1
ATOM 716 C C . LYS A 1 90 ? 2.350 -5.901 7.357 1.00 60.53 90 LYS A C 1
ATOM 718 O O . LYS A 1 90 ? 2.053 -5.867 8.546 1.00 60.53 90 LYS A O 1
ATOM 723 N N . HIS A 1 91 ? 3.354 -6.648 6.892 1.00 52.47 91 HIS A N 1
ATOM 724 C CA . HIS A 1 91 ? 4.355 -7.242 7.777 1.00 52.47 91 HIS A CA 1
ATOM 725 C C . HIS A 1 91 ? 5.124 -6.101 8.458 1.00 52.47 91 HIS A C 1
ATOM 727 O O . HIS A 1 91 ? 6.097 -5.572 7.918 1.00 52.47 91 HIS A O 1
ATOM 733 N N . VAL A 1 92 ? 4.663 -5.683 9.634 1.00 56.19 92 VAL A N 1
ATOM 734 C CA . VAL A 1 92 ? 5.449 -4.833 10.522 1.00 56.19 92 VAL A CA 1
ATOM 735 C C . VAL A 1 92 ? 6.506 -5.734 11.146 1.00 56.19 92 VAL A C 1
ATOM 737 O O . VAL A 1 92 ? 6.186 -6.695 11.843 1.00 56.19 92 VAL A O 1
ATOM 740 N N . VAL A 1 93 ? 7.778 -5.461 10.855 1.00 57.50 93 VAL A N 1
ATOM 741 C CA . VAL A 1 93 ? 8.892 -6.181 11.479 1.00 57.50 93 VAL A CA 1
ATOM 742 C C . VAL A 1 93 ? 8.931 -5.782 12.951 1.00 57.50 93 VAL A C 1
ATOM 744 O O . VAL A 1 93 ? 9.463 -4.735 13.314 1.00 57.50 93 VAL A O 1
ATOM 747 N N . ILE A 1 94 ? 8.337 -6.607 13.810 1.00 63.12 94 ILE A N 1
ATOM 748 C CA . ILE A 1 94 ? 8.436 -6.441 15.257 1.00 63.12 94 ILE A CA 1
ATOM 749 C C . ILE A 1 94 ? 9.786 -7.012 15.684 1.00 63.12 94 ILE A C 1
ATOM 751 O O . ILE A 1 94 ? 10.032 -8.217 15.611 1.00 63.12 94 ILE A O 1
ATOM 755 N N . VAL A 1 95 ? 10.671 -6.122 16.130 1.00 63.94 95 VAL A N 1
ATOM 756 C CA . VAL A 1 95 ? 11.906 -6.528 16.811 1.00 63.94 95 VAL A CA 1
ATOM 757 C C . VAL A 1 95 ? 11.498 -7.059 18.174 1.00 63.94 95 VAL A C 1
ATOM 759 O O . VAL A 1 95 ? 10.801 -6.377 18.924 1.00 63.94 95 VAL A O 1
ATOM 762 N N . ALA A 1 96 ? 11.899 -8.291 18.466 1.00 61.19 96 ALA A N 1
ATOM 763 C CA . ALA A 1 96 ? 11.594 -8.917 19.738 1.00 61.19 96 ALA A CA 1
ATOM 764 C C . ALA A 1 96 ? 12.235 -8.124 20.898 1.00 61.19 96 ALA A C 1
ATOM 766 O O . ALA A 1 96 ? 13.336 -7.591 20.729 1.00 61.19 96 ALA A O 1
ATOM 767 N N . PRO A 1 97 ? 11.580 -8.045 22.069 1.00 62.38 97 PRO A N 1
ATOM 768 C CA . PRO A 1 97 ? 12.134 -7.345 23.220 1.00 62.38 97 PRO A CA 1
ATOM 769 C C . PRO A 1 97 ? 13.478 -7.954 23.666 1.00 62.38 97 PRO A C 1
ATOM 771 O O . PRO A 1 97 ? 13.755 -9.131 23.376 1.00 62.38 97 PRO A O 1
ATOM 774 N N . PRO A 1 98 ? 14.323 -7.178 24.374 1.00 54.94 98 PRO A N 1
ATOM 775 C CA . PRO A 1 98 ? 15.568 -7.675 24.955 1.00 54.94 98 PRO A CA 1
ATOM 776 C C . PRO A 1 98 ? 15.326 -8.947 25.783 1.00 54.94 98 PRO A C 1
ATOM 778 O O . PRO A 1 98 ? 14.289 -9.081 26.423 1.00 54.94 98 PRO A O 1
ATOM 781 N N . HIS A 1 99 ? 16.279 -9.885 25.768 1.00 64.44 99 HIS A N 1
ATOM 782 C CA . HIS A 1 99 ? 16.217 -11.181 26.478 1.00 64.44 99 HIS A CA 1
ATOM 783 C C . HIS A 1 99 ? 15.249 -12.241 25.915 1.00 64.44 99 HIS A C 1
ATOM 785 O O . HIS A 1 99 ? 15.089 -13.300 26.510 1.00 64.44 99 HIS A O 1
ATOM 791 N N . SER A 1 100 ? 14.687 -12.039 24.721 1.00 57.31 100 SER A N 1
ATOM 792 C CA . SER A 1 100 ? 13.836 -13.031 24.031 1.00 57.31 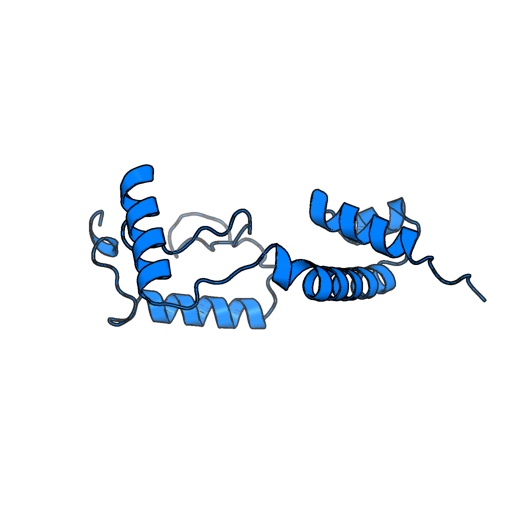100 SER A CA 1
ATOM 793 C C . SER A 1 100 ? 14.593 -14.161 23.303 1.00 57.31 100 SER A C 1
ATOM 795 O O . SER A 1 100 ? 13.993 -14.939 22.561 1.00 57.31 100 SER A O 1
ATOM 797 N N . GLY A 1 101 ? 15.915 -14.266 23.482 1.00 52.81 101 GLY A N 1
ATOM 798 C CA . GLY A 1 101 ? 16.728 -15.368 22.949 1.00 52.81 101 GLY A CA 1
ATOM 799 C C . GLY A 1 101 ? 16.920 -15.397 21.423 1.00 52.81 101 GLY A C 1
ATOM 800 O O . GLY A 1 101 ? 17.392 -16.405 20.903 1.00 52.81 101 GLY A O 1
ATOM 801 N N . LYS A 1 102 ? 16.577 -14.330 20.684 1.00 52.59 102 LYS A N 1
ATOM 802 C CA . LYS A 1 102 ? 16.718 -14.273 19.215 1.00 52.59 102 LYS A CA 1
ATOM 803 C C . LYS A 1 102 ? 17.918 -13.435 18.763 1.00 52.59 102 LYS A C 1
ATOM 805 O O . LYS A 1 102 ? 18.213 -12.386 19.326 1.00 52.59 102 LYS A O 1
ATOM 810 N N . THR A 1 103 ? 18.589 -13.899 17.709 1.00 54.97 103 THR A N 1
ATOM 811 C CA . THR A 1 103 ? 19.689 -13.196 17.029 1.00 54.97 103 THR A CA 1
ATOM 812 C C . THR A 1 103 ? 19.155 -11.939 16.321 1.00 54.97 103 THR A C 1
ATOM 814 O O . THR A 1 103 ? 18.098 -12.026 15.690 1.00 54.97 103 THR A O 1
ATOM 817 N N . PRO A 1 104 ? 19.843 -10.781 16.382 1.00 52.81 104 PRO A N 1
ATOM 818 C CA . PRO A 1 104 ? 19.371 -9.551 15.745 1.00 52.81 104 PRO A CA 1
ATOM 819 C C . PRO A 1 104 ? 19.244 -9.727 14.224 1.00 52.81 104 PRO A C 1
ATOM 821 O O . PRO A 1 104 ? 20.213 -10.046 13.533 1.00 52.81 104 PRO A O 1
ATOM 824 N N . GLN A 1 105 ? 18.032 -9.534 13.700 1.00 53.69 105 GLN A N 1
ATOM 825 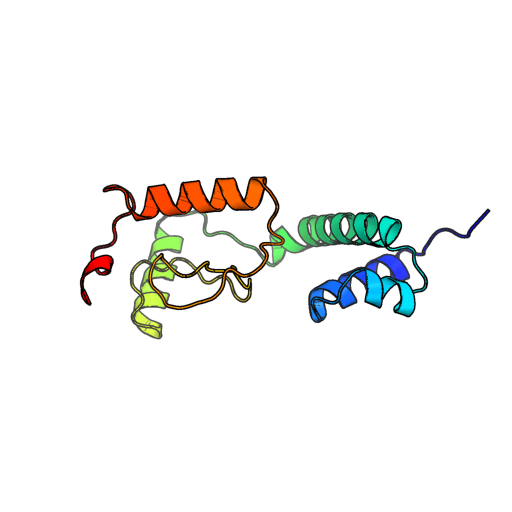C CA . GLN A 1 105 ? 17.764 -9.506 12.262 1.00 53.69 105 GLN A CA 1
ATOM 826 C C . GLN A 1 105 ? 18.241 -8.163 11.692 1.00 53.69 105 GLN A C 1
ATOM 828 O O . GLN A 1 105 ? 18.110 -7.127 12.340 1.00 53.69 105 GLN A O 1
ATOM 833 N N . ARG A 1 106 ? 18.824 -8.166 10.487 1.00 50.72 106 ARG A N 1
ATOM 834 C CA . ARG A 1 106 ? 19.215 -6.921 9.807 1.00 50.72 106 ARG A CA 1
ATOM 835 C C . ARG A 1 106 ? 17.955 -6.150 9.406 1.00 50.72 106 ARG A C 1
ATOM 837 O O . ARG A 1 106 ? 17.219 -6.599 8.531 1.00 50.72 106 ARG A O 1
ATOM 844 N N . ASP A 1 107 ? 17.736 -5.000 10.036 1.00 56.66 107 ASP A N 1
ATOM 845 C CA . ASP A 1 107 ? 16.632 -4.095 9.721 1.00 56.66 107 ASP A CA 1
ATOM 846 C C . ASP A 1 107 ? 16.880 -3.366 8.391 1.00 56.66 107 ASP A C 1
ATOM 848 O O . ASP A 1 107 ? 17.795 -2.552 8.273 1.00 56.66 107 ASP A O 1
ATOM 852 N N . ASN A 1 108 ? 16.017 -3.614 7.403 1.00 56.56 108 ASN A N 1
ATOM 853 C CA . ASN A 1 108 ? 15.969 -2.880 6.128 1.00 56.56 108 ASN A CA 1
ATOM 854 C C . ASN A 1 108 ? 15.011 -1.667 6.183 1.00 56.56 108 ASN A C 1
ATOM 856 O O . ASN A 1 108 ? 14.525 -1.204 5.153 1.00 56.56 108 ASN A O 1
ATOM 860 N N . MET A 1 109 ? 14.685 -1.186 7.383 1.00 62.72 109 MET A N 1
ATOM 861 C CA . MET A 1 109 ? 13.704 -0.125 7.620 1.00 62.72 109 MET A CA 1
ATOM 862 C C . MET A 1 109 ? 14.321 1.269 7.413 1.00 62.72 109 MET A C 1
ATOM 864 O O . MET A 1 109 ? 15.422 1.534 7.906 1.00 62.72 109 MET A O 1
ATOM 868 N N . SER A 1 110 ? 13.617 2.156 6.695 1.00 69.50 110 SER A N 1
ATOM 869 C CA . SER A 1 110 ? 14.028 3.559 6.524 1.00 69.50 110 SER A CA 1
ATOM 870 C C . SER A 1 110 ? 14.050 4.293 7.870 1.00 69.50 110 SER A C 1
ATOM 872 O O . SER A 1 110 ? 13.357 3.894 8.805 1.00 69.50 110 SER A O 1
ATOM 874 N N . ASN A 1 111 ? 14.845 5.362 7.989 1.00 73.81 111 ASN A N 1
ATOM 875 C CA . ASN A 1 111 ? 14.955 6.120 9.245 1.00 73.81 111 ASN A CA 1
ATOM 876 C C . ASN A 1 111 ? 13.619 6.744 9.670 1.00 73.81 111 ASN A C 1
ATOM 878 O O . ASN A 1 111 ? 13.247 6.622 10.827 1.00 73.81 111 ASN A O 1
ATOM 882 N N . GLU A 1 112 ? 12.846 7.2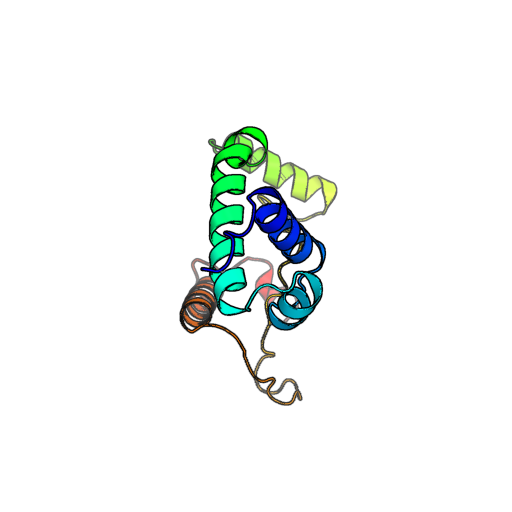69 8.720 1.00 74.06 112 GLU A N 1
ATOM 883 C CA . GLU A 1 112 ? 11.492 7.785 8.965 1.00 74.06 112 GLU A CA 1
ATOM 884 C C . GLU A 1 112 ? 10.561 6.709 9.551 1.00 74.06 112 GLU A C 1
ATOM 886 O O . GLU A 1 112 ? 9.851 6.939 10.523 1.00 74.06 112 GLU A O 1
ATOM 891 N N . SER A 1 113 ? 10.616 5.477 9.029 1.00 63.97 113 SER A N 1
ATOM 892 C CA . SER A 1 113 ? 9.829 4.370 9.589 1.00 63.97 113 SER A CA 1
ATOM 893 C C . SER A 1 113 ? 10.287 3.962 10.994 1.00 63.97 113 SER A C 1
ATOM 895 O O . SER A 1 113 ? 9.480 3.435 11.758 1.00 63.97 113 SER A O 1
ATOM 897 N N . LYS A 1 114 ? 11.561 4.187 11.346 1.00 72.69 114 LYS A N 1
ATOM 898 C CA . LYS A 1 114 ? 12.063 3.960 12.711 1.00 72.69 114 LYS A CA 1
ATOM 899 C C . LYS A 1 114 ? 11.558 5.032 13.669 1.00 72.69 114 LYS A C 1
ATOM 901 O O . LYS A 1 114 ? 11.140 4.681 14.763 1.00 72.69 114 LYS A O 1
ATOM 906 N N . GLU A 1 115 ? 11.569 6.293 13.247 1.00 78.38 115 GLU A N 1
ATOM 907 C CA . GLU A 1 115 ? 11.075 7.424 14.041 1.00 78.38 115 GLU A CA 1
ATOM 908 C C . GLU A 1 115 ? 9.586 7.265 14.346 1.00 78.38 115 GLU A C 1
ATOM 910 O O . GLU A 1 115 ? 9.213 7.231 15.514 1.00 78.38 115 GLU A O 1
ATOM 915 N N . ILE A 1 116 ? 8.767 7.011 13.320 1.00 73.38 116 ILE A N 1
ATOM 916 C CA . ILE A 1 116 ? 7.330 6.743 13.484 1.00 73.38 116 ILE A CA 1
ATOM 917 C C . ILE A 1 116 ? 7.110 5.571 14.449 1.00 73.38 116 ILE A C 1
ATOM 919 O O . ILE A 1 116 ? 6.251 5.612 15.324 1.00 73.38 116 ILE A O 1
ATOM 923 N N . ARG A 1 117 ? 7.896 4.499 14.315 1.00 73.00 117 ARG A N 1
ATOM 924 C CA . ARG A 1 117 ? 7.770 3.336 15.197 1.00 73.00 117 ARG A CA 1
ATOM 925 C C . ARG A 1 117 ? 8.084 3.668 16.657 1.00 73.00 117 ARG A C 1
ATOM 927 O O . ARG A 1 117 ? 7.392 3.148 17.531 1.00 73.00 117 ARG A O 1
ATOM 934 N N . GLU A 1 118 ? 9.128 4.446 16.923 1.00 74.50 118 GLU A N 1
ATOM 935 C CA . GLU A 1 118 ? 9.460 4.846 18.294 1.00 74.50 118 GLU A CA 1
ATOM 936 C C . GLU A 1 118 ? 8.410 5.807 18.858 1.00 74.50 118 GLU A C 1
ATOM 938 O O . GLU A 1 118 ? 7.982 5.601 19.988 1.00 74.50 118 GLU A O 1
ATOM 943 N N . GLU A 1 119 ? 7.887 6.737 18.055 1.00 81.50 119 GLU A N 1
ATOM 944 C CA . GLU A 1 119 ? 6.786 7.625 18.451 1.00 81.50 119 GLU A CA 1
ATOM 945 C C . GLU A 1 119 ? 5.545 6.828 18.888 1.00 81.50 119 GLU A C 1
ATOM 947 O O . GLU A 1 119 ? 5.033 7.010 19.993 1.00 81.50 119 GLU A O 1
ATOM 952 N N . PHE A 1 120 ? 5.098 5.867 18.071 1.00 77.56 120 PHE A N 1
ATOM 953 C CA . PHE A 1 120 ? 3.966 5.010 18.434 1.00 77.56 120 PHE A CA 1
ATOM 954 C C . PHE A 1 120 ? 4.251 4.178 19.686 1.00 77.56 120 PHE A C 1
ATOM 956 O O . PHE A 1 120 ? 3.371 3.989 20.524 1.00 77.56 120 PHE A O 1
ATOM 963 N N . LYS A 1 121 ? 5.473 3.662 19.826 1.00 75.50 121 LYS A N 1
ATOM 964 C CA . LYS A 1 121 ? 5.867 2.883 21.001 1.00 75.50 121 LYS A CA 1
ATOM 965 C C . LYS A 1 121 ? 5.833 3.730 22.272 1.00 75.50 121 LYS A C 1
ATOM 967 O O . LYS A 1 121 ? 5.335 3.244 23.281 1.00 75.50 121 LYS A O 1
ATOM 972 N N . GLU A 1 122 ? 6.339 4.959 22.232 1.00 77.88 122 GLU A N 1
ATOM 973 C CA . GLU A 1 122 ? 6.275 5.886 23.365 1.00 77.88 122 GLU A CA 1
ATOM 974 C C . GLU A 1 122 ? 4.824 6.224 23.713 1.00 77.88 122 GLU A C 1
ATOM 976 O O . GLU A 1 122 ? 4.443 6.147 24.881 1.00 77.88 122 GLU A O 1
ATOM 981 N N . TYR A 1 123 ? 3.989 6.482 22.704 1.00 78.31 123 TYR A N 1
ATOM 982 C CA . TYR A 1 123 ? 2.567 6.749 22.894 1.00 78.31 123 TYR A CA 1
ATOM 983 C C . TYR A 1 123 ? 1.845 5.595 23.606 1.00 78.31 123 TYR A C 1
ATOM 985 O O . TYR A 1 123 ? 1.237 5.814 24.651 1.00 78.31 123 TYR A O 1
ATOM 993 N N . PHE A 1 124 ? 1.970 4.354 23.122 1.00 71.81 124 PHE A N 1
ATOM 994 C CA . PHE A 1 124 ? 1.292 3.185 23.712 1.00 71.81 124 PHE A CA 1
ATOM 995 C C . PHE A 1 124 ? 1.836 2.747 25.086 1.00 71.81 124 PHE A C 1
ATOM 997 O O . PHE A 1 124 ? 1.247 1.881 25.735 1.00 71.81 124 PHE A O 1
ATOM 1004 N N . VAL A 1 125 ? 2.975 3.294 25.523 1.00 74.94 125 VAL A N 1
ATOM 1005 C CA . VAL A 1 125 ? 3.536 3.076 26.871 1.00 74.94 125 VAL A CA 1
ATOM 1006 C C . VAL A 1 125 ? 3.221 4.251 27.809 1.00 74.94 125 VAL A C 1
ATOM 1008 O O . VAL A 1 125 ? 3.341 4.119 29.025 1.00 74.94 125 VAL A O 1
ATOM 1011 N N . SER A 1 126 ? 2.800 5.396 27.267 1.00 80.56 126 SER A N 1
ATOM 1012 C CA . SER A 1 126 ? 2.356 6.548 28.050 1.00 80.56 126 SER A CA 1
ATOM 1013 C C . SER A 1 126 ? 0.991 6.307 28.704 1.00 80.56 126 SER A C 1
ATOM 1015 O O . SER A 1 126 ? 0.204 5.479 28.249 1.00 80.56 126 SER A O 1
ATOM 1017 N N . SER A 1 127 ? 0.666 7.109 29.720 1.00 79.06 127 SER A N 1
ATOM 1018 C CA . SER A 1 127 ? -0.660 7.116 30.351 1.00 79.06 127 SER A CA 1
ATOM 1019 C C . SER A 1 127 ? -1.798 7.496 29.394 1.00 79.06 127 SER A C 1
ATOM 1021 O O . SER A 1 127 ? -2.954 7.214 29.686 1.00 79.06 127 SER A O 1
ATOM 1023 N N . GLU A 1 128 ? -1.494 8.165 28.278 1.00 78.19 128 GLU A N 1
ATOM 1024 C CA . GLU A 1 128 ? -2.491 8.577 27.281 1.00 78.19 128 GLU A CA 1
ATOM 1025 C C . GLU A 1 128 ? -2.816 7.465 26.276 1.00 78.19 128 GLU A C 1
ATOM 1027 O O . GLU A 1 128 ? -3.940 7.397 25.784 1.00 78.19 128 GLU A O 1
ATOM 1032 N N . GLY A 1 129 ? -1.847 6.596 25.974 1.00 72.38 129 GLY A N 1
ATOM 1033 C CA . GLY A 1 129 ? -2.013 5.466 25.054 1.00 72.38 129 GLY A CA 1
ATOM 1034 C C . GLY A 1 129 ? -2.215 4.116 25.745 1.00 72.38 129 GLY A C 1
ATOM 1035 O O . GLY A 1 129 ? -2.359 3.103 25.057 1.00 72.38 129 GLY A O 1
ATOM 1036 N N . GLU A 1 130 ? -2.220 4.085 27.080 1.00 75.88 130 GLU A N 1
ATOM 1037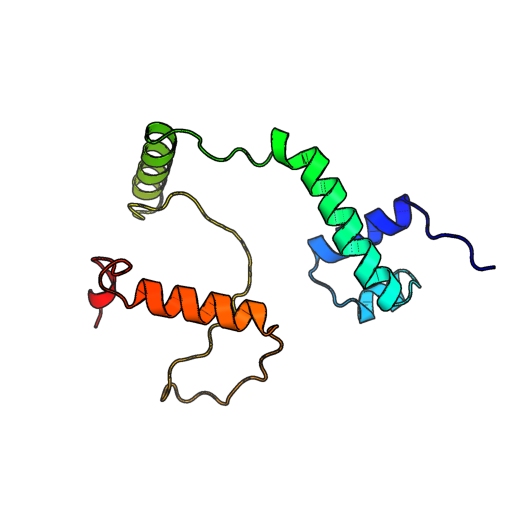 C CA . GLU A 1 130 ? -2.437 2.877 27.874 1.00 75.88 130 GLU A CA 1
ATOM 1038 C C . GLU A 1 130 ? -3.854 2.326 27.667 1.00 75.88 130 GLU A C 1
ATOM 1040 O O . GLU A 1 130 ? -4.858 3.029 27.810 1.00 75.88 130 GLU A O 1
ATOM 1045 N N . VAL A 1 131 ? -3.954 1.028 27.372 1.00 69.31 131 VAL A N 1
ATOM 1046 C CA . VAL A 1 131 ? -5.245 0.342 27.231 1.00 69.31 131 VAL A CA 1
ATOM 1047 C C . VAL A 1 131 ? -5.508 -0.592 28.409 1.00 69.31 131 VAL A C 1
ATOM 1049 O O . VAL A 1 131 ? -4.647 -1.348 28.845 1.00 69.31 131 VAL A O 1
ATOM 1052 N N . SER A 1 132 ? -6.747 -0.605 28.906 1.00 69.12 132 SER A N 1
ATOM 1053 C CA . SER A 1 132 ? -7.146 -1.309 30.143 1.00 69.12 132 SER A CA 1
ATOM 1054 C C . SER A 1 132 ? -6.906 -2.827 30.162 1.00 69.12 132 SER A C 1
ATOM 1056 O O . SER A 1 132 ? -6.986 -3.467 31.212 1.00 69.12 132 SER A O 1
ATOM 1058 N N . TRP A 1 133 ? -6.640 -3.437 29.008 1.00 66.69 133 TRP A N 1
ATOM 1059 C CA . TRP A 1 133 ? -6.340 -4.860 28.868 1.00 66.69 133 TRP A CA 1
ATOM 1060 C C . TRP A 1 133 ? -4.844 -5.158 28.673 1.00 66.69 133 TRP A C 1
ATOM 1062 O O . TRP A 1 133 ? -4.465 -6.328 28.706 1.00 66.69 133 TRP A O 1
ATOM 1072 N N . GLN A 1 134 ? -3.993 -4.136 28.526 1.00 59.00 134 GLN A N 1
ATOM 1073 C CA . GLN A 1 134 ? -2.554 -4.241 28.236 1.00 59.00 134 GLN A CA 1
ATOM 1074 C C . GLN A 1 134 ? -1.779 -5.038 29.292 1.00 59.00 134 GLN A C 1
ATOM 1076 O O . GLN A 1 134 ? -0.820 -5.732 28.961 1.00 59.00 134 GLN A O 1
ATOM 1081 N N . TYR A 1 135 ? -2.245 -5.006 30.542 1.00 69.25 135 TYR A N 1
ATOM 1082 C CA . TYR A 1 135 ? -1.632 -5.709 31.672 1.00 69.25 135 TYR A CA 1
ATOM 1083 C C . TYR A 1 135 ? -2.422 -6.927 32.148 1.00 69.25 135 TYR A C 1
ATOM 1085 O O . TYR A 1 135 ? -2.083 -7.533 33.156 1.00 69.25 135 TYR A O 1
ATOM 1093 N N . ARG A 1 136 ? -3.486 -7.317 31.438 1.00 63.84 136 ARG A N 1
ATOM 1094 C CA . ARG A 1 136 ? -4.412 -8.358 31.914 1.00 63.84 136 ARG A CA 1
ATOM 1095 C C . ARG A 1 136 ? -3.801 -9.772 31.921 1.00 63.84 136 ARG A C 1
ATOM 1097 O O . ARG A 1 136 ? -4.402 -10.678 32.486 1.00 63.84 136 ARG A O 1
AT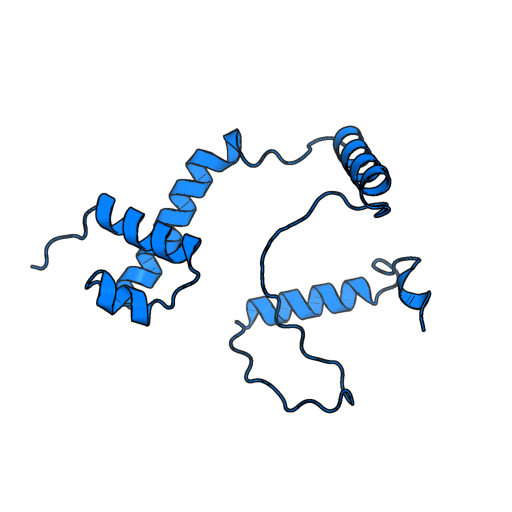OM 1104 N N . TYR A 1 137 ? -2.633 -9.954 31.304 1.00 52.94 137 TYR A N 1
ATOM 1105 C CA . TYR A 1 137 ? -1.953 -11.246 31.158 1.00 52.94 137 TYR A CA 1
ATOM 1106 C C . TYR A 1 137 ? -0.473 -11.224 31.583 1.00 52.94 137 TYR A C 1
ATOM 1108 O O . TYR A 1 137 ? 0.265 -12.137 31.211 1.00 52.94 137 TYR A O 1
ATOM 1116 N N . TYR A 1 138 ? -0.045 -10.192 32.319 1.00 48.47 138 TYR A N 1
ATOM 1117 C CA . TYR A 1 138 ? 1.275 -10.143 32.959 1.00 48.47 138 TYR A CA 1
ATOM 1118 C C . TYR A 1 138 ? 1.202 -10.597 34.417 1.00 48.47 138 TYR A C 1
ATOM 1120 O O . TYR A 1 138 ? 0.160 -10.341 35.061 1.00 48.47 138 TYR A O 1
#

pLDDT: mean 81.71, std 14.65, range [48.47, 97.25]

Organism: Popillia japonica (NCBI:txid7064)

Secondary structure (DSSP, 8-state):
-PPPPPHHHHHHHHHHHHHH---HHHHHHHH---HHHHHHHHHHHHHHHHHHHHHHH-PPP-SHHHHHHHHHHHHHHHS-TT------------PPPTTS-PPPP-----HHHHHHHHHHHHHHHSTTT--TTTTTT-

Foldseek 3Di:
DDDDDDPVLLLVLLVVCVVPVDQLVVSCVVSVPDSVVNVVSNVVNVVVCCVVCCVPPPDDDDDPVLQCVQQVVCCVPPVRHSDSDDDPDDPDPDDDDPPPPDDDDDDPDDPVRVVVVVVVVVLCVDPNNDDPCPPVPD

Radius of gyration: 20.8 Å; chains: 1; bounding box: 42×27×61 Å

Sequence (138 aa):
MRSAISVGERLAVTLRFLASGDSYRSLSYLFRIPRQTISEIIPECCEAIYKLLKRDYMEVPSSEECWNQISEDFKNKWNCPNAIGALDGKHVVIVAPPHSGKTPQRDNMSNESKEIREEFKEYFVSSEGEVSWQYRYY